Protein AF-A0A7I9XXF8-F1 (afdb_monomer)

Mean predicted aligned error: 7.82 Å

Foldseek 3Di:
DVLQVVLVVLPDVVCLVCVLVLLVVLLVLDDPVCNVVSVVVSVVCVVPVNVVSVVVSVLSNVLVCCVVAVALLQQNLVVLLVVLVVCCVTSCVQVDPPDVPRPGRDCSNVSNVVSVVSNVCQQVVHPPPRHVLVVVCVVDVVSCCRRHHPDPPDDD

Solvent-accessible surface area (backbone atoms only — not comparable to full-atom values): 8442 Å² total; per-residue (Å²): 111,69,48,48,54,52,19,57,49,37,70,34,68,67,45,46,69,40,52,64,60,46,35,53,55,36,50,71,59,49,59,76,88,51,43,70,62,46,49,52,53,48,62,71,35,65,88,45,47,58,59,53,34,51,50,51,22,51,53,33,41,52,48,25,50,23,73,74,47,33,44,44,44,46,54,46,24,54,48,45,20,53,50,24,44,51,42,22,65,42,60,38,41,67,24,48,62,85,48,97,86,63,81,65,60,50,70,32,54,54,46,23,53,51,23,51,50,52,44,52,35,46,60,70,62,57,78,65,89,83,31,46,37,57,62,47,38,75,77,35,76,72,51,37,75,42,35,42,48,91,67,70,99,68,87,133

pLDDT: mean 83.78, std 14.75, range [36.88, 96.44]

InterPro domains:
  IPR032808 DoxX family [PF07681] (43-91)

Secondary structure (DSSP, 8-state):
-HHHHHHHHHTSHHHHHHHHHHHHHHHHTS-GGGHHHHHHHHHHHTT-HHHHHHHHHHHHHHHHHHHHH--SHHHHHHHHHHHHHHHHHTTTGGG----TT-----HHHHHHHHHHHHHHHHHTTTTGGG-HHHHHHTT-TTTHHHHS-SS-S---

Sequence (156 aa):
MIWAIDAWLKWQPGFRATLLPSMLATAAGQPHWLMPWFDFWIRLQRPAPQLWAYFAAIVETMIAITLLLGVSRRVVYIGGACYSLMIWSTAEGFGGPYTPGSTDVGPSIIYVLVFCALLVLLEARLGDRLTLDATIGRRVLWWSRLAGPSGRYGAL

Organism: NCBI:txid84962

Radius of gyration: 18.17 Å; Cα contacts (8 Å, |Δi|>4): 165; chains: 1; bounding box: 46×35×48 Å

Structure (mmCIF, N/CA/C/O backbone):
data_AF-A0A7I9XXF8-F1
#
_entry.id   AF-A0A7I9XXF8-F1
#
loop_
_atom_site.group_PDB
_atom_site.id
_atom_site.type_symbol
_atom_site.label_atom_id
_atom_site.label_alt_id
_atom_site.label_comp_id
_atom_site.label_asym_id
_atom_site.label_entity_id
_atom_site.label_seq_id
_atom_site.pdbx_PDB_ins_code
_atom_site.Cartn_x
_atom_site.Cartn_y
_atom_site.Cartn_z
_atom_site.occupancy
_atom_site.B_iso_or_equiv
_atom_site.auth_seq_id
_atom_site.auth_comp_id
_atom_site.auth_asym_id
_atom_site.auth_atom_id
_atom_site.pdbx_PDB_model_num
ATOM 1 N N . MET A 1 1 ? 2.472 -3.122 14.366 1.00 74.88 1 MET A N 1
ATOM 2 C CA . MET A 1 1 ? 3.799 -2.480 14.208 1.00 74.88 1 MET A CA 1
ATOM 3 C C . MET A 1 1 ? 4.354 -2.597 12.791 1.00 74.88 1 MET A C 1
ATOM 5 O O . MET A 1 1 ? 4.846 -1.593 12.305 1.00 74.88 1 MET A O 1
ATOM 9 N N . ILE A 1 2 ? 4.230 -3.745 12.105 1.00 88.81 2 ILE A N 1
ATOM 10 C CA . ILE A 1 2 ? 4.744 -3.943 10.728 1.00 88.81 2 ILE A CA 1
ATOM 11 C C . ILE A 1 2 ? 4.300 -2.831 9.757 1.00 88.81 2 ILE A C 1
ATOM 13 O O . ILE A 1 2 ? 5.148 -2.200 9.143 1.00 88.81 2 ILE A O 1
ATOM 17 N N . TRP A 1 3 ? 3.007 -2.492 9.722 1.00 90.62 3 TRP A N 1
ATOM 18 C CA . TRP A 1 3 ? 2.483 -1.394 8.892 1.00 90.62 3 TRP A CA 1
ATOM 19 C C . TRP A 1 3 ? 3.097 -0.016 9.183 1.00 90.62 3 TRP A C 1
ATOM 21 O O . TRP A 1 3 ? 3.206 0.803 8.282 1.00 90.62 3 TRP A O 1
ATOM 31 N N . ALA A 1 4 ? 3.518 0.257 10.422 1.00 90.94 4 ALA A N 1
ATOM 32 C CA . ALA A 1 4 ? 4.167 1.528 10.751 1.00 90.94 4 ALA A CA 1
ATOM 33 C C . ALA A 1 4 ? 5.595 1.596 10.191 1.00 90.94 4 ALA A C 1
ATOM 35 O O . ALA A 1 4 ? 6.043 2.658 9.765 1.00 90.94 4 ALA A O 1
ATOM 36 N N . ILE A 1 5 ? 6.293 0.456 10.173 1.00 92.81 5 ILE A N 1
ATOM 37 C CA . ILE A 1 5 ? 7.615 0.334 9.553 1.00 92.81 5 ILE A CA 1
ATOM 38 C C . ILE A 1 5 ? 7.484 0.474 8.032 1.00 92.81 5 ILE A C 1
ATOM 40 O O . ILE A 1 5 ? 8.233 1.242 7.438 1.00 92.81 5 ILE A O 1
ATOM 44 N N . ASP A 1 6 ? 6.511 -0.205 7.418 1.00 91.44 6 ASP A N 1
ATOM 45 C CA . ASP A 1 6 ? 6.246 -0.107 5.974 1.00 91.44 6 ASP A CA 1
ATOM 46 C C . ASP A 1 6 ? 5.921 1.337 5.558 1.00 91.44 6 ASP A C 1
ATOM 48 O O . ASP A 1 6 ? 6.602 1.911 4.708 1.00 91.44 6 ASP A O 1
ATOM 52 N N . ALA A 1 7 ? 5.014 1.999 6.286 1.00 93.44 7 ALA A N 1
ATOM 53 C CA . ALA A 1 7 ? 4.691 3.405 6.063 1.00 93.44 7 ALA A CA 1
ATOM 54 C C . ALA A 1 7 ? 5.932 4.312 6.149 1.00 93.44 7 ALA A C 1
ATOM 56 O O . ALA A 1 7 ? 6.135 5.173 5.292 1.00 93.44 7 ALA A O 1
ATOM 57 N N . TRP A 1 8 ? 6.799 4.107 7.149 1.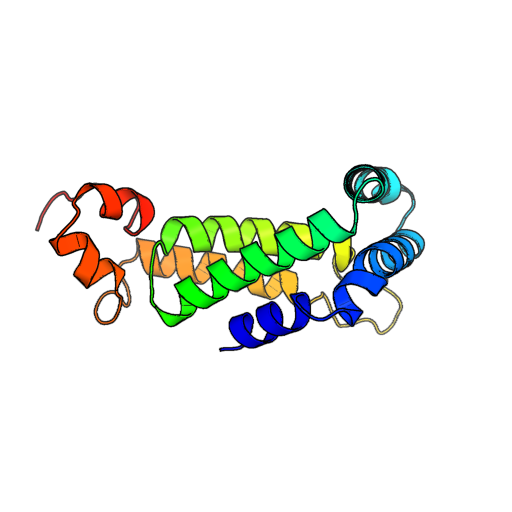00 95.00 8 TRP A N 1
ATOM 58 C CA . TRP A 1 8 ? 8.063 4.842 7.268 1.00 95.00 8 TRP A CA 1
ATOM 59 C C . TRP A 1 8 ? 8.980 4.639 6.053 1.00 95.00 8 TRP A C 1
ATOM 61 O O . TRP A 1 8 ? 9.612 5.595 5.592 1.00 95.00 8 TRP A O 1
ATOM 71 N N . LEU A 1 9 ? 9.038 3.421 5.505 1.00 94.00 9 LEU A N 1
ATOM 72 C CA . LEU A 1 9 ? 9.817 3.120 4.304 1.00 94.00 9 LEU A CA 1
ATOM 73 C C . LEU A 1 9 ? 9.276 3.853 3.067 1.00 94.00 9 LEU A C 1
ATOM 75 O O . LEU A 1 9 ? 10.076 4.319 2.255 1.00 94.00 9 LEU A O 1
ATOM 79 N N . LYS A 1 10 ? 7.957 4.055 2.942 1.00 93.75 10 LYS A N 1
ATOM 80 C CA . LYS A 1 10 ? 7.377 4.822 1.818 1.00 93.75 10 LYS A CA 1
ATOM 81 C C . LYS A 1 10 ? 7.765 6.294 1.811 1.00 93.75 10 LYS A C 1
ATOM 83 O O . LYS A 1 10 ? 7.882 6.891 0.741 1.00 93.75 10 LYS A O 1
ATOM 88 N N . TRP A 1 11 ? 8.016 6.880 2.980 1.00 95.50 11 TRP A N 1
ATOM 89 C CA . TRP A 1 11 ? 8.494 8.262 3.081 1.00 95.50 11 TRP A CA 1
ATOM 90 C C . TRP A 1 11 ? 9.954 8.425 2.625 1.00 95.50 11 TRP A C 1
ATOM 92 O O . TRP A 1 11 ? 10.397 9.540 2.319 1.00 95.50 11 TRP A O 1
ATOM 102 N N . GLN A 1 12 ? 10.713 7.331 2.508 1.00 95.94 12 GLN A N 1
ATOM 103 C CA . GLN A 1 12 ? 12.115 7.386 2.104 1.00 95.94 12 GLN A CA 1
ATOM 104 C C . GLN A 1 12 ? 12.276 7.815 0.635 1.00 95.94 12 GLN A C 1
ATOM 106 O O . GLN A 1 12 ? 11.441 7.506 -0.221 1.00 95.94 12 GLN A O 1
ATOM 111 N N . PRO A 1 13 ? 13.359 8.538 0.297 1.00 92.44 13 PRO A N 1
ATOM 112 C CA . PRO A 1 13 ? 13.639 8.930 -1.085 1.00 92.44 13 PRO A CA 1
ATOM 113 C C . PRO A 1 13 ? 13.884 7.719 -1.994 1.00 92.44 13 PRO A C 1
ATOM 115 O O . PRO A 1 13 ? 13.527 7.767 -3.168 1.00 92.44 13 PRO A O 1
ATOM 118 N N . GLY A 1 14 ? 14.420 6.620 -1.446 1.00 92.50 14 GLY A N 1
ATOM 119 C CA . GLY A 1 14 ? 14.649 5.377 -2.184 1.00 92.50 14 GLY A CA 1
ATOM 120 C C . GLY A 1 14 ? 13.369 4.823 -2.808 1.00 92.50 14 GLY A C 1
ATOM 121 O O . GLY A 1 14 ? 13.339 4.596 -4.010 1.00 92.50 14 GLY A O 1
ATOM 122 N N . PHE A 1 15 ? 12.288 4.707 -2.028 1.00 91.75 15 PHE A N 1
ATOM 123 C CA . PHE A 1 15 ? 10.993 4.241 -2.536 1.00 91.75 15 PHE A CA 1
ATOM 124 C C . PHE A 1 15 ? 10.441 5.151 -3.642 1.00 91.75 15 PHE A C 1
ATOM 126 O O . PHE A 1 15 ? 9.986 4.682 -4.682 1.00 91.75 15 PHE A O 1
ATOM 133 N N . ARG A 1 16 ? 10.532 6.473 -3.454 1.00 91.62 16 ARG A N 1
ATOM 134 C CA . ARG A 1 16 ? 10.065 7.462 -4.440 1.00 91.62 16 ARG A CA 1
ATOM 135 C C . ARG A 1 16 ? 10.823 7.375 -5.764 1.00 91.62 16 ARG A C 1
ATOM 137 O O . ARG A 1 16 ? 10.224 7.569 -6.818 1.00 91.62 16 ARG A O 1
ATOM 144 N N . 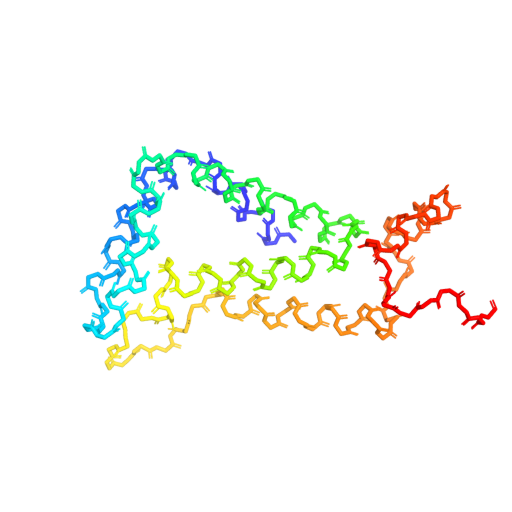ALA A 1 17 ? 12.123 7.092 -5.708 1.00 92.06 17 ALA A N 1
ATOM 145 C CA . ALA A 1 17 ? 12.955 6.927 -6.892 1.00 92.06 17 ALA A CA 1
ATOM 146 C C . ALA A 1 17 ? 12.687 5.598 -7.618 1.00 92.06 17 ALA A C 1
ATOM 148 O O . ALA A 1 17 ? 12.801 5.544 -8.841 1.00 92.06 17 ALA A O 1
ATOM 149 N N . THR A 1 18 ? 12.321 4.539 -6.889 1.00 92.94 18 THR A N 1
ATOM 150 C CA . THR A 1 18 ? 12.188 3.187 -7.450 1.00 92.94 18 THR A CA 1
ATOM 151 C C . THR A 1 18 ? 10.760 2.767 -7.774 1.00 92.94 18 THR A C 1
ATOM 153 O O . THR A 1 18 ? 10.607 1.827 -8.542 1.00 92.94 18 THR A O 1
ATOM 156 N N . LEU A 1 19 ? 9.719 3.461 -7.294 1.00 91.38 19 LEU A N 1
ATOM 157 C CA . LEU A 1 19 ? 8.317 3.068 -7.507 1.00 91.38 19 LEU A CA 1
ATOM 158 C C . LEU A 1 19 ? 7.992 2.762 -8.981 1.00 91.38 19 LEU A C 1
ATOM 160 O O . LEU A 1 19 ? 7.606 1.644 -9.315 1.00 91.38 19 LEU A O 1
ATOM 164 N N . LEU A 1 20 ? 8.172 3.742 -9.874 1.00 93.94 20 LEU A N 1
ATOM 165 C CA . LEU A 1 20 ? 7.849 3.575 -11.293 1.00 93.94 20 LEU A CA 1
ATOM 166 C C . LEU A 1 20 ? 8.809 2.604 -12.014 1.00 93.94 20 LEU A C 1
ATOM 168 O O . LEU A 1 20 ? 8.309 1.743 -12.741 1.00 93.94 20 LEU A O 1
ATOM 172 N N . PRO A 1 21 ? 10.146 2.673 -11.821 1.00 94.31 21 PRO A N 1
ATOM 173 C CA . PRO A 1 21 ? 11.062 1.664 -12.356 1.00 94.31 21 PRO A CA 1
ATOM 174 C C . PRO A 1 21 ? 10.705 0.228 -11.957 1.00 94.31 21 PRO A C 1
ATOM 176 O O . PRO A 1 21 ? 10.690 -0.649 -12.818 1.00 94.31 21 PRO A O 1
ATOM 179 N N . SER A 1 22 ? 10.358 -0.011 -10.689 1.00 91.19 22 SER A N 1
ATOM 180 C CA . SER A 1 22 ? 9.951 -1.332 -10.203 1.00 91.19 22 SER A CA 1
ATOM 181 C C . SER A 1 22 ? 8.663 -1.801 -10.872 1.00 91.19 22 SER A C 1
ATOM 183 O O . SER A 1 22 ? 8.607 -2.931 -11.337 1.00 91.19 22 SER A O 1
ATOM 185 N N . MET A 1 23 ? 7.653 -0.934 -11.014 1.00 91.94 23 MET A N 1
ATOM 186 C CA . MET A 1 23 ? 6.416 -1.294 -11.722 1.00 91.94 23 MET A CA 1
ATOM 187 C C . MET A 1 23 ? 6.651 -1.634 -13.200 1.00 91.94 23 MET A C 1
ATOM 189 O O . MET A 1 23 ? 6.029 -2.559 -13.720 1.00 91.94 23 MET A O 1
ATOM 193 N N . LEU A 1 24 ? 7.552 -0.916 -13.879 1.00 93.56 24 LEU A N 1
ATOM 194 C CA . LEU A 1 24 ? 7.934 -1.218 -15.263 1.00 93.56 24 LEU A CA 1
ATOM 195 C C . LEU A 1 24 ? 8.653 -2.568 -15.367 1.00 93.56 24 LEU A C 1
ATOM 197 O O . LEU A 1 24 ? 8.358 -3.347 -16.272 1.00 93.56 24 LEU A O 1
ATOM 201 N N . ALA A 1 25 ? 9.565 -2.853 -14.434 1.00 91.56 25 ALA A N 1
ATOM 202 C CA . ALA A 1 25 ? 10.267 -4.130 -14.368 1.00 91.56 25 ALA A CA 1
ATOM 203 C C . ALA A 1 25 ? 9.299 -5.294 -14.104 1.00 91.56 25 ALA A C 1
ATOM 205 O O . ALA A 1 25 ? 9.358 -6.302 -14.807 1.00 91.56 25 ALA A O 1
ATOM 206 N N . THR A 1 26 ? 8.361 -5.129 -13.164 1.00 90.31 26 THR A N 1
ATOM 207 C CA . THR A 1 26 ? 7.307 -6.114 -12.901 1.00 90.31 26 THR A CA 1
ATOM 208 C C . THR A 1 26 ? 6.475 -6.356 -14.156 1.00 90.31 26 THR A C 1
ATOM 210 O O . THR A 1 26 ? 6.296 -7.505 -14.541 1.00 90.31 26 THR A O 1
ATOM 213 N N . ALA A 1 27 ? 6.017 -5.301 -14.838 1.00 91.19 27 ALA A N 1
ATOM 214 C CA . ALA A 1 27 ? 5.200 -5.427 -16.046 1.00 91.19 27 ALA A CA 1
ATOM 215 C C . ALA A 1 27 ? 5.924 -6.150 -17.198 1.00 91.19 27 ALA A C 1
ATOM 217 O O . ALA A 1 27 ? 5.295 -6.907 -17.933 1.00 91.19 27 ALA A O 1
ATOM 218 N N . ALA A 1 28 ? 7.241 -5.965 -17.342 1.00 90.00 28 ALA A N 1
ATOM 219 C CA . ALA A 1 28 ? 8.033 -6.629 -18.379 1.00 90.00 28 ALA A CA 1
ATOM 220 C C . ALA A 1 28 ? 8.113 -8.158 -18.203 1.00 90.00 28 ALA A C 1
ATOM 222 O O . ALA A 1 28 ? 8.276 -8.878 -19.186 1.00 90.00 28 ALA A O 1
ATOM 223 N N . GLY A 1 29 ? 7.983 -8.658 -16.970 1.00 85.75 29 GLY A N 1
ATOM 224 C CA . GLY A 1 29 ? 7.978 -10.092 -16.662 1.00 85.75 29 GLY A CA 1
ATOM 225 C C . GLY A 1 29 ? 6.611 -10.770 -16.797 1.00 85.75 29 GLY A C 1
ATOM 226 O O . GLY A 1 29 ? 6.496 -11.956 -16.487 1.00 85.75 29 GLY A O 1
ATOM 227 N N . GLN A 1 30 ? 5.569 -10.041 -17.212 1.00 88.88 30 GLN A N 1
ATOM 228 C CA . GLN A 1 30 ? 4.190 -10.528 -17.194 1.00 88.88 30 GLN A CA 1
ATOM 229 C C . GLN A 1 30 ? 3.742 -11.084 -18.551 1.00 88.88 30 GLN A C 1
ATOM 231 O O . GLN A 1 30 ? 4.178 -10.616 -19.605 1.00 88.88 30 GLN A O 1
ATOM 236 N N . PRO A 1 31 ? 2.822 -12.064 -18.554 1.00 89.06 31 PRO A N 1
ATOM 237 C CA . PRO A 1 31 ? 2.175 -12.533 -19.770 1.00 89.06 31 PRO A CA 1
ATOM 238 C C . PRO A 1 31 ? 1.520 -11.402 -20.574 1.00 89.06 31 PRO A C 1
ATOM 240 O O . PRO A 1 31 ? 0.879 -10.511 -20.018 1.00 89.06 31 PRO A O 1
ATOM 243 N N . HIS A 1 32 ? 1.583 -11.500 -21.904 1.00 89.31 32 HIS A N 1
ATOM 244 C CA . HIS A 1 32 ? 1.058 -10.478 -22.819 1.00 89.31 32 HIS A CA 1
ATOM 245 C C . HIS A 1 32 ? -0.424 -10.137 -22.595 1.00 89.31 32 HIS A C 1
ATOM 247 O O . HIS A 1 32 ? -0.830 -8.993 -22.769 1.00 89.31 32 HIS A O 1
ATOM 253 N N . TRP A 1 33 ? -1.242 -11.102 -22.168 1.00 91.19 33 TRP A N 1
ATOM 254 C CA . TRP A 1 33 ? -2.666 -10.876 -21.906 1.00 91.19 33 TRP A CA 1
ATOM 255 C C . TRP A 1 33 ? -2.929 -9.984 -20.680 1.00 91.19 33 TRP A C 1
ATOM 257 O O . TRP A 1 33 ? -3.995 -9.378 -20.599 1.00 91.19 33 TRP A O 1
ATOM 267 N N . LEU A 1 34 ? -1.967 -9.854 -19.757 1.00 92.06 34 LEU A N 1
ATOM 268 C CA . LEU A 1 34 ? -2.046 -8.932 -18.620 1.00 92.06 34 LEU A CA 1
ATOM 269 C C . LEU A 1 34 ? -1.527 -7.527 -18.947 1.00 92.06 34 LEU A C 1
ATOM 271 O O . LEU A 1 34 ? -1.820 -6.593 -18.200 1.00 92.06 34 LEU A O 1
ATOM 275 N N . MET A 1 35 ? -0.796 -7.339 -20.052 1.00 92.31 35 MET A N 1
ATOM 276 C CA . MET A 1 35 ? -0.205 -6.041 -20.406 1.00 92.31 35 MET A CA 1
ATOM 277 C C . MET A 1 35 ? -1.202 -4.873 -20.369 1.00 92.31 35 MET A C 1
ATOM 279 O O . MET A 1 35 ? -0.839 -3.854 -19.789 1.00 92.31 35 MET A O 1
ATOM 283 N N . PRO A 1 36 ? -2.454 -4.980 -20.872 1.00 95.69 36 PRO A N 1
ATOM 284 C CA . PRO A 1 36 ? -3.404 -3.865 -20.813 1.00 95.69 36 PRO A CA 1
ATOM 285 C C . PRO A 1 36 ? -3.678 -3.353 -19.391 1.00 95.69 36 PRO A C 1
ATOM 287 O O . PRO A 1 36 ? -3.856 -2.152 -19.190 1.00 95.69 36 PRO A O 1
ATOM 290 N N . TRP A 1 37 ? -3.686 -4.250 -18.399 1.00 95.25 37 TRP A N 1
ATOM 291 C CA . TRP A 1 37 ? -3.886 -3.901 -16.993 1.00 95.25 37 TRP A CA 1
ATOM 292 C C . TRP A 1 37 ? -2.695 -3.122 -16.427 1.00 95.25 37 TRP A C 1
ATOM 294 O O . TRP A 1 37 ? -2.872 -2.047 -15.855 1.00 95.25 37 TRP A O 1
ATOM 304 N N . PHE A 1 38 ? -1.473 -3.619 -16.633 1.00 94.56 38 PHE A N 1
ATOM 305 C CA . PHE A 1 38 ? -0.260 -2.924 -16.191 1.00 94.56 38 PHE A CA 1
ATOM 306 C C . PHE A 1 38 ? -0.080 -1.585 -16.910 1.00 94.56 38 PHE A C 1
ATOM 308 O O . PHE A 1 38 ? 0.230 -0.581 -16.270 1.00 94.56 38 PHE A O 1
ATOM 315 N N . ASP A 1 39 ? -0.343 -1.543 -18.216 1.00 95.50 39 ASP A N 1
ATOM 316 C CA . ASP A 1 39 ? -0.281 -0.329 -19.023 1.00 95.50 39 ASP A CA 1
ATOM 317 C C . ASP A 1 39 ? -1.216 0.757 -18.499 1.00 95.50 39 ASP A C 1
ATOM 319 O O . ASP A 1 39 ? -0.818 1.921 -18.432 1.00 95.50 39 ASP A O 1
ATOM 323 N N . PHE A 1 40 ? -2.443 0.397 -18.116 1.00 96.25 40 PHE A N 1
ATOM 324 C CA . PHE A 1 40 ? -3.392 1.334 -17.524 1.00 96.25 40 PHE A CA 1
ATOM 325 C C . PHE A 1 40 ? -2.804 2.002 -16.273 1.00 96.25 40 PHE A C 1
ATOM 327 O O . PHE A 1 40 ? -2.736 3.233 -16.200 1.00 96.25 40 PHE A O 1
ATOM 334 N N . TRP A 1 41 ? -2.306 1.207 -15.324 1.00 95.38 41 TRP A N 1
ATOM 335 C CA . TRP A 1 41 ? -1.745 1.724 -14.074 1.00 95.38 41 TRP A CA 1
ATOM 336 C C . TRP A 1 41 ? -0.452 2.509 -14.284 1.00 95.38 41 TRP A C 1
ATOM 338 O O . TRP A 1 41 ? -0.271 3.571 -13.687 1.00 95.38 41 TRP A O 1
ATOM 348 N N . ILE A 1 42 ? 0.426 2.046 -15.172 1.00 95.62 42 ILE A N 1
ATOM 349 C CA . ILE A 1 42 ? 1.659 2.757 -15.518 1.00 95.62 42 ILE A CA 1
ATOM 350 C C . ILE A 1 42 ? 1.329 4.105 -16.164 1.00 95.62 42 ILE A C 1
ATOM 352 O O . ILE A 1 42 ? 1.920 5.113 -15.785 1.00 95.62 42 ILE A O 1
ATOM 356 N N . ARG A 1 43 ? 0.383 4.166 -17.110 1.00 96.44 43 ARG A N 1
ATOM 357 C CA . ARG A 1 43 ? -0.030 5.427 -17.756 1.00 96.44 43 ARG A CA 1
ATOM 358 C C . ARG A 1 43 ? -0.676 6.393 -16.770 1.00 96.44 43 ARG A C 1
ATOM 360 O O . ARG A 1 43 ? -0.443 7.591 -16.884 1.00 96.44 43 ARG A O 1
ATOM 367 N N . LEU A 1 44 ? -1.434 5.883 -15.801 1.00 95.62 44 LEU A N 1
ATOM 368 C CA . LEU A 1 44 ? -2.024 6.688 -14.734 1.00 95.62 44 LEU A CA 1
ATOM 369 C C . LEU A 1 44 ? -0.950 7.312 -13.824 1.00 95.62 44 LEU A C 1
ATOM 371 O O . LEU A 1 44 ? -1.071 8.471 -13.426 1.00 95.62 44 LEU A O 1
ATOM 375 N N . GLN A 1 45 ? 0.115 6.564 -13.515 1.00 94.12 45 GLN A N 1
ATOM 376 C CA . GLN A 1 45 ? 1.144 7.003 -12.567 1.00 94.12 45 GLN A CA 1
ATOM 377 C C . GLN A 1 45 ? 2.290 7.804 -13.190 1.00 94.12 45 GLN A C 1
ATOM 379 O O . GLN A 1 45 ? 2.844 8.700 -12.549 1.00 94.12 45 GLN A O 1
ATOM 384 N N . ARG A 1 46 ? 2.627 7.518 -14.450 1.00 93.56 46 ARG A N 1
ATOM 385 C CA . ARG A 1 46 ? 3.766 8.099 -15.176 1.00 93.56 46 ARG A CA 1
ATOM 38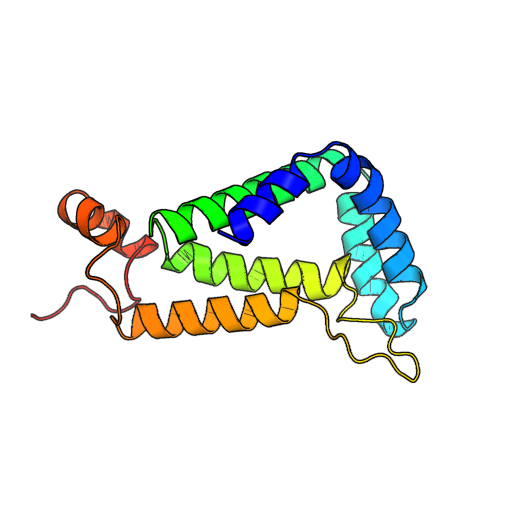6 C C . ARG A 1 46 ? 3.813 9.637 -15.197 1.00 93.56 46 ARG A C 1
ATOM 388 O O . ARG A 1 46 ? 4.926 10.148 -15.100 1.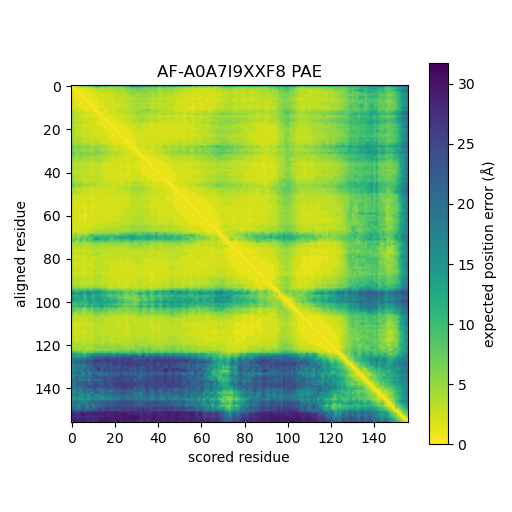00 93.56 46 ARG A O 1
ATOM 395 N N . PRO A 1 47 ? 2.701 10.393 -15.304 1.00 96.12 47 PRO A N 1
ATOM 396 C CA . PRO A 1 47 ? 2.760 11.857 -15.318 1.00 96.12 47 PRO A CA 1
ATOM 397 C C . PRO A 1 47 ? 3.277 12.467 -14.009 1.00 96.12 47 PRO A C 1
ATOM 399 O O . PRO A 1 47 ? 3.855 13.549 -14.025 1.00 96.12 47 PRO A O 1
ATOM 402 N N . ALA A 1 48 ? 3.066 11.790 -12.876 1.00 94.00 48 ALA A N 1
ATOM 403 C CA . ALA A 1 48 ? 3.417 12.303 -11.555 1.00 94.00 48 ALA A CA 1
ATOM 404 C C . ALA A 1 48 ? 3.755 11.164 -10.568 1.00 94.00 48 ALA A C 1
ATOM 406 O O . ALA A 1 48 ? 3.062 10.995 -9.564 1.00 94.00 48 ALA A O 1
ATOM 407 N N . PRO A 1 49 ? 4.825 10.379 -10.789 1.00 92.44 49 PRO A N 1
ATOM 408 C CA . PRO A 1 49 ? 5.126 9.198 -9.971 1.00 92.44 49 PRO A CA 1
ATOM 409 C C . PRO A 1 49 ? 5.380 9.545 -8.498 1.00 92.44 49 PRO A C 1
ATOM 411 O O . PRO A 1 49 ? 5.040 8.772 -7.606 1.00 92.44 49 PRO A O 1
ATOM 414 N N . GLN A 1 50 ? 5.915 10.740 -8.221 1.00 92.94 50 GLN A N 1
ATOM 415 C CA . GLN A 1 50 ? 6.115 11.208 -6.849 1.00 92.94 50 GLN A CA 1
ATOM 416 C C . GLN A 1 50 ? 4.794 11.444 -6.110 1.00 92.94 50 GLN A C 1
ATOM 418 O O . GLN A 1 50 ? 4.708 11.135 -4.925 1.00 92.94 50 GLN A O 1
ATOM 423 N N . LEU A 1 51 ? 3.760 11.946 -6.798 1.00 94.12 51 LEU A N 1
ATOM 424 C CA . LEU A 1 51 ? 2.433 12.129 -6.207 1.00 94.12 51 LEU A CA 1
ATOM 425 C C . LEU A 1 51 ? 1.870 10.784 -5.736 1.00 94.12 51 LEU A C 1
ATOM 427 O O . LEU A 1 51 ? 1.390 10.682 -4.611 1.00 94.12 51 LEU A O 1
ATOM 431 N N . TRP A 1 52 ? 1.995 9.746 -6.564 1.00 93.56 52 TRP A N 1
ATOM 432 C CA . TRP A 1 52 ? 1.543 8.394 -6.234 1.00 93.56 52 TRP A CA 1
ATOM 433 C C . TRP A 1 52 ? 2.359 7.753 -5.111 1.00 93.56 52 TRP A C 1
ATOM 435 O O . TRP A 1 52 ? 1.789 7.087 -4.250 1.00 93.56 52 TRP A O 1
ATOM 445 N 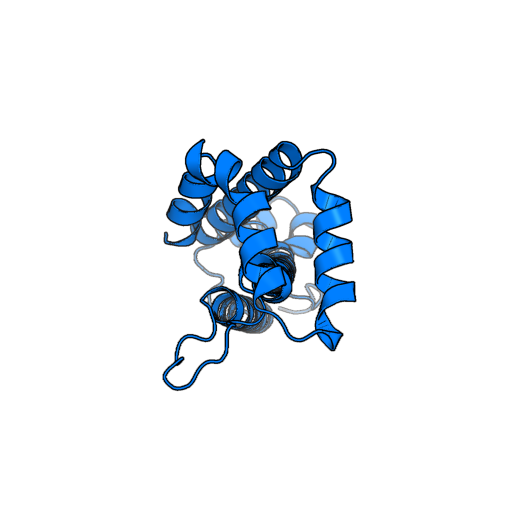N . ALA A 1 53 ? 3.666 8.019 -5.050 1.00 94.31 53 ALA A N 1
ATOM 446 C CA . ALA A 1 53 ? 4.499 7.572 -3.938 1.00 94.31 53 ALA A CA 1
ATOM 447 C C . ALA A 1 53 ? 4.094 8.227 -2.604 1.00 94.31 53 ALA A C 1
ATOM 449 O O . ALA A 1 53 ? 4.003 7.538 -1.589 1.00 94.31 53 ALA A O 1
ATOM 450 N N . TYR A 1 54 ? 3.795 9.532 -2.595 1.00 95.12 54 TYR A N 1
ATOM 451 C CA . TYR A 1 54 ? 3.266 10.199 -1.400 1.00 95.12 54 TYR A CA 1
ATOM 452 C C . TYR A 1 54 ? 1.864 9.716 -1.043 1.00 95.12 54 TYR A C 1
ATOM 454 O O . TYR A 1 54 ? 1.570 9.529 0.134 1.00 95.12 54 TYR A O 1
ATOM 462 N N . PHE A 1 55 ? 1.008 9.482 -2.038 1.00 94.38 55 PHE A N 1
ATOM 463 C CA . PHE A 1 55 ? -0.318 8.919 -1.812 1.00 94.38 55 PHE A CA 1
ATOM 464 C C . PHE A 1 55 ? -0.229 7.554 -1.117 1.00 94.38 55 PHE A C 1
ATOM 466 O O . PHE A 1 55 ? -0.875 7.356 -0.091 1.00 94.38 55 PHE A O 1
ATOM 473 N N . ALA A 1 56 ? 0.639 6.662 -1.606 1.00 94.19 56 ALA A N 1
ATOM 474 C CA . ALA A 1 56 ? 0.930 5.384 -0.961 1.00 94.19 56 ALA A CA 1
ATOM 475 C C . ALA A 1 56 ? 1.413 5.576 0.488 1.00 94.19 56 ALA A C 1
ATOM 477 O O . ALA A 1 56 ? 0.862 4.974 1.406 1.00 94.19 56 ALA A O 1
ATOM 478 N N . ALA A 1 57 ? 2.370 6.483 0.718 1.00 95.38 57 ALA A N 1
ATOM 479 C CA . ALA A 1 57 ? 2.884 6.767 2.059 1.00 95.38 57 ALA A CA 1
ATOM 480 C C . ALA A 1 57 ? 1.790 7.258 3.027 1.00 95.38 57 ALA A C 1
ATOM 482 O O . ALA A 1 57 ? 1.739 6.829 4.182 1.00 95.38 57 ALA A O 1
ATOM 483 N N . ILE A 1 58 ? 0.887 8.127 2.563 1.00 95.56 58 ILE A N 1
ATOM 484 C CA . ILE A 1 58 ? -0.241 8.638 3.355 1.00 95.56 58 ILE A CA 1
ATOM 485 C C . ILE A 1 58 ? -1.214 7.507 3.693 1.00 95.56 58 ILE A C 1
ATOM 487 O O . ILE A 1 58 ? -1.573 7.351 4.861 1.00 95.56 58 ILE A O 1
ATOM 491 N N . VAL A 1 59 ? -1.609 6.699 2.705 1.00 94.56 59 VAL A N 1
ATOM 492 C CA . VAL A 1 59 ? -2.535 5.574 2.906 1.00 94.56 59 VAL A CA 1
ATOM 493 C C . VAL A 1 59 ? -1.965 4.571 3.910 1.00 94.56 59 VAL A C 1
ATOM 495 O O . VAL A 1 59 ? -2.652 4.198 4.861 1.00 94.56 59 VAL A O 1
ATOM 498 N N . GLU A 1 60 ? -0.696 4.190 3.773 1.00 95.44 60 GLU A N 1
ATOM 499 C CA . GLU A 1 60 ? -0.045 3.250 4.695 1.00 95.44 60 GLU A CA 1
ATOM 500 C C . GLU A 1 60 ? 0.105 3.828 6.105 1.00 95.44 60 GLU A C 1
ATOM 502 O O . GLU A 1 60 ? -0.087 3.118 7.093 1.00 95.44 60 GLU A O 1
ATOM 507 N N . THR A 1 61 ? 0.351 5.136 6.218 1.00 94.56 61 THR A N 1
ATOM 508 C CA . THR A 1 61 ? 0.376 5.834 7.512 1.00 94.56 61 THR A CA 1
ATOM 509 C C . THR A 1 61 ? -1.001 5.802 8.180 1.00 94.56 61 THR A C 1
ATOM 511 O O . THR A 1 61 ? -1.097 5.510 9.372 1.00 94.56 61 THR A O 1
ATOM 514 N N . MET A 1 62 ? -2.081 6.045 7.429 1.00 92.88 62 MET A N 1
ATOM 515 C CA . MET A 1 62 ? -3.450 5.960 7.954 1.00 92.88 62 MET A CA 1
ATOM 516 C C . MET A 1 62 ? -3.780 4.545 8.434 1.00 92.88 62 MET A C 1
ATOM 518 O O . MET A 1 62 ? -4.308 4.378 9.534 1.00 92.88 62 MET A O 1
ATOM 522 N N . ILE A 1 63 ? -3.411 3.527 7.653 1.00 93.31 63 ILE A N 1
ATOM 523 C CA . ILE A 1 63 ? -3.580 2.122 8.034 1.00 93.31 63 ILE A CA 1
ATOM 524 C C . ILE A 1 63 ? -2.806 1.813 9.322 1.00 93.31 63 ILE A C 1
ATOM 526 O O . ILE A 1 63 ? -3.366 1.230 10.253 1.00 93.31 63 ILE A O 1
ATOM 530 N N . ALA A 1 64 ? -1.544 2.239 9.415 1.00 93.31 64 ALA A N 1
ATOM 531 C CA . ALA A 1 64 ? -0.720 2.039 10.601 1.00 93.31 64 ALA A CA 1
ATOM 532 C C . ALA A 1 64 ? -1.339 2.689 11.848 1.00 93.31 64 ALA A C 1
ATOM 534 O O . ALA A 1 64 ? -1.436 2.040 12.891 1.00 93.31 64 ALA A O 1
ATOM 535 N N . ILE A 1 65 ? -1.806 3.936 11.735 1.00 89.75 65 ILE A N 1
ATOM 536 C CA . ILE A 1 65 ? -2.477 4.657 12.823 1.00 89.75 65 ILE A CA 1
ATOM 537 C C . ILE A 1 65 ? -3.734 3.905 13.260 1.00 89.75 65 ILE A C 1
ATOM 539 O O . ILE A 1 65 ? -3.911 3.658 14.450 1.00 89.75 65 ILE A O 1
ATOM 543 N N . THR A 1 66 ? -4.584 3.479 12.326 1.00 88.25 66 THR A N 1
ATOM 544 C CA . THR A 1 66 ? -5.800 2.729 12.660 1.00 88.25 66 THR A CA 1
ATOM 545 C C . THR A 1 66 ? -5.503 1.389 13.314 1.00 88.25 66 THR A C 1
ATOM 547 O O . THR A 1 66 ? -6.194 1.024 14.260 1.00 88.25 66 THR A O 1
ATOM 550 N N . LEU A 1 67 ? -4.483 0.656 12.868 1.00 87.50 67 LEU A N 1
ATOM 551 C CA . LEU A 1 67 ? -4.118 -0.621 13.483 1.00 87.50 67 LEU A CA 1
ATOM 552 C C . LEU A 1 67 ? -3.509 -0.454 14.882 1.00 87.50 67 LEU A C 1
ATOM 554 O O . LEU A 1 67 ? -3.670 -1.342 15.714 1.00 87.50 67 LEU A O 1
ATOM 558 N N . LEU A 1 68 ? -2.821 0.661 15.152 1.00 86.44 68 LEU A N 1
ATOM 559 C CA . LEU A 1 68 ? -2.237 0.951 16.466 1.00 86.44 68 LEU A CA 1
ATOM 560 C C . LEU A 1 68 ? -3.260 1.517 17.455 1.00 86.44 68 LEU A C 1
ATOM 562 O O . LEU A 1 68 ? -3.261 1.142 18.623 1.00 86.44 68 LEU A O 1
ATOM 566 N N . LEU A 1 69 ? -4.110 2.432 16.994 1.00 82.56 69 LEU A N 1
ATOM 567 C CA . LEU A 1 69 ? -5.043 3.185 17.833 1.00 82.56 69 LEU A CA 1
ATOM 568 C C . LEU A 1 69 ? -6.451 2.570 17.856 1.00 82.56 69 LEU A C 1
ATOM 570 O O . LEU A 1 69 ? -7.232 2.829 18.770 1.00 82.56 69 LEU A O 1
ATOM 574 N N . GLY A 1 70 ? -6.797 1.750 16.864 1.00 78.50 70 GLY A N 1
ATOM 575 C CA . GLY A 1 70 ? -8.141 1.204 16.697 1.00 78.50 70 GLY A CA 1
ATOM 576 C C . GLY A 1 70 ? -9.163 2.295 16.383 1.00 78.50 70 GLY A C 1
ATOM 577 O O . GLY A 1 70 ? -10.161 2.387 17.091 1.00 78.50 70 GLY A O 1
ATOM 578 N N . VAL A 1 71 ? -8.874 3.133 15.377 1.00 78.75 71 VAL A N 1
ATOM 579 C CA . VAL A 1 71 ? -9.702 4.280 14.951 1.00 78.75 71 VAL A CA 1
ATOM 580 C C . VAL A 1 71 ? -10.201 4.085 13.517 1.00 78.75 71 VAL A C 1
ATOM 582 O O . VAL A 1 71 ? -9.390 3.821 12.633 1.00 78.75 71 VAL A O 1
ATOM 585 N N . SER A 1 72 ? -11.501 4.265 13.257 1.00 80.88 72 SER A N 1
ATOM 586 C CA . SER A 1 72 ? -12.115 4.123 11.916 1.00 80.88 72 SER A CA 1
ATOM 587 C C . SER A 1 72 ? -11.916 2.730 11.301 1.00 80.88 72 SER A C 1
ATOM 589 O O . SER A 1 72 ? -11.721 2.581 10.090 1.00 80.88 72 SER A O 1
ATOM 591 N N . ARG A 1 73 ? -11.946 1.693 12.148 1.00 82.19 73 ARG A N 1
ATOM 592 C CA . ARG A 1 73 ? -11.532 0.326 11.799 1.00 82.19 73 ARG A CA 1
ATOM 593 C C . ARG A 1 73 ? -12.246 -0.242 10.578 1.00 82.19 73 ARG A C 1
ATOM 595 O O . ARG A 1 73 ? -11.577 -0.744 9.684 1.00 82.19 73 ARG A O 1
ATOM 602 N N . ARG A 1 74 ? -13.571 -0.107 10.476 1.00 84.75 74 ARG A N 1
ATOM 603 C CA . ARG A 1 74 ? -14.331 -0.680 9.352 1.00 84.75 74 ARG A CA 1
ATOM 604 C C . ARG A 1 74 ? -13.889 -0.128 7.998 1.00 84.75 74 ARG A C 1
ATOM 606 O O . ARG A 1 74 ? -13.579 -0.902 7.095 1.00 84.75 74 ARG A O 1
ATOM 613 N N . VAL A 1 75 ? -13.836 1.198 7.864 1.00 87.19 75 VAL A N 1
ATOM 614 C CA . VAL A 1 75 ? -13.424 1.857 6.613 1.00 87.19 75 VAL A CA 1
ATOM 615 C C . VAL A 1 75 ? -11.996 1.476 6.248 1.00 87.19 75 VAL A C 1
ATOM 617 O O . VAL A 1 75 ? -11.720 1.182 5.089 1.00 87.19 75 VAL A O 1
ATOM 620 N N . VAL A 1 76 ? -11.099 1.435 7.230 1.00 90.12 76 VAL A N 1
ATOM 621 C CA . VAL A 1 76 ? -9.689 1.127 6.983 1.00 90.12 76 VAL A CA 1
ATOM 622 C C . VAL A 1 76 ? -9.451 -0.355 6.722 1.00 90.12 76 VAL A C 1
ATOM 624 O O . VAL A 1 76 ? -8.554 -0.673 5.958 1.00 90.12 76 VAL A O 1
ATOM 627 N N . TYR A 1 77 ? -10.251 -1.272 7.264 1.00 92.06 77 TYR A N 1
ATOM 628 C CA . TYR A 1 77 ? -10.145 -2.690 6.912 1.00 92.06 77 TYR A CA 1
ATOM 629 C C . TYR A 1 77 ? -10.606 -2.938 5.478 1.00 92.06 77 TYR A C 1
ATOM 631 O O . TYR A 1 77 ? -9.906 -3.602 4.721 1.00 92.06 77 TYR A O 1
ATOM 639 N N . ILE A 1 78 ? -11.728 -2.342 5.062 1.00 92.50 78 ILE A N 1
ATOM 640 C CA . ILE A 1 78 ? -12.190 -2.434 3.668 1.00 92.50 78 ILE A CA 1
ATOM 641 C C . ILE A 1 78 ? -11.180 -1.757 2.732 1.00 92.50 78 ILE A C 1
ATOM 643 O O . ILE A 1 78 ? -10.728 -2.359 1.761 1.00 92.50 78 ILE A O 1
ATOM 647 N N . GLY A 1 79 ? -10.788 -0.522 3.049 1.00 93.44 79 GLY A N 1
ATOM 648 C CA . GLY A 1 79 ? -9.821 0.239 2.264 1.00 93.44 79 GLY A CA 1
ATOM 649 C C . GLY A 1 79 ? -8.454 -0.437 2.202 1.00 93.44 79 GLY A C 1
ATOM 650 O O . GLY A 1 79 ? -7.866 -0.508 1.130 1.00 93.44 79 GLY A O 1
ATOM 651 N N . GLY A 1 80 ? -7.983 -0.991 3.318 1.00 94.06 80 GLY A N 1
ATOM 652 C CA . GLY A 1 80 ? -6.742 -1.753 3.419 1.00 94.06 80 GLY A CA 1
ATOM 653 C C . GLY A 1 80 ? -6.777 -3.016 2.568 1.00 94.06 80 GLY A C 1
ATOM 654 O O . GLY A 1 80 ? -5.845 -3.245 1.807 1.00 94.06 80 GLY A O 1
ATOM 655 N N . ALA A 1 81 ? -7.875 -3.780 2.596 1.00 95.75 81 ALA A N 1
ATOM 656 C CA . ALA A 1 81 ? -8.049 -4.937 1.719 1.00 95.75 81 ALA A CA 1
ATOM 657 C C . ALA A 1 81 ? -8.003 -4.538 0.233 1.00 95.75 81 ALA A C 1
ATOM 659 O O . ALA A 1 81 ? -7.270 -5.146 -0.546 1.00 95.75 81 ALA A O 1
ATOM 660 N N . CYS A 1 82 ? -8.727 -3.488 -0.168 1.00 96.38 82 CYS A N 1
ATOM 661 C CA . CYS A 1 82 ? -8.702 -2.993 -1.547 1.00 96.38 82 CYS A CA 1
ATOM 662 C C . CYS A 1 82 ? -7.316 -2.471 -1.957 1.00 96.38 82 CYS A C 1
ATOM 664 O O . CYS A 1 82 ? -6.850 -2.759 -3.057 1.00 96.38 82 CYS A O 1
ATOM 666 N N . TYR A 1 83 ? -6.648 -1.723 -1.078 1.00 95.25 83 TYR A N 1
ATOM 667 C CA . TYR A 1 83 ? -5.321 -1.161 -1.320 1.00 95.25 83 TYR A CA 1
ATOM 668 C C . TYR A 1 83 ? -4.259 -2.258 -1.449 1.00 95.25 83 TYR A C 1
ATOM 670 O O . TYR A 1 83 ? -3.496 -2.259 -2.412 1.00 95.25 83 TYR A O 1
ATOM 678 N N . SER A 1 84 ? -4.256 -3.243 -0.548 1.00 96.06 84 SER A N 1
ATOM 679 C CA . SER A 1 84 ? -3.366 -4.402 -0.635 1.00 96.06 84 SER A CA 1
ATOM 680 C C . SER A 1 84 ? -3.620 -5.222 -1.902 1.00 96.06 84 SER A C 1
ATOM 682 O O . SER A 1 84 ? -2.670 -5.626 -2.566 1.00 96.06 84 SER A O 1
ATOM 684 N N . LEU A 1 85 ? -4.880 -5.405 -2.311 1.00 96.06 85 LEU A N 1
ATOM 685 C CA . LEU A 1 85 ? -5.202 -6.090 -3.567 1.00 96.06 85 LEU A CA 1
ATOM 686 C C . LEU A 1 85 ? -4.700 -5.307 -4.791 1.00 96.06 85 LEU A C 1
ATOM 688 O O . LEU A 1 85 ? -4.197 -5.889 -5.755 1.00 96.06 85 LEU A O 1
ATOM 692 N N . MET A 1 86 ? -4.801 -3.978 -4.748 1.00 94.88 86 MET A N 1
ATOM 693 C CA . MET A 1 86 ? -4.271 -3.101 -5.788 1.00 94.88 86 MET A CA 1
ATOM 694 C C . MET A 1 86 ? -2.744 -3.203 -5.880 1.00 94.88 86 MET A C 1
ATOM 696 O O . MET A 1 86 ? -2.229 -3.360 -6.983 1.00 94.88 86 MET A O 1
ATOM 700 N N . ILE A 1 87 ? -2.014 -3.187 -4.756 1.00 94.12 87 ILE A N 1
ATOM 701 C CA . ILE A 1 87 ? -0.554 -3.403 -4.747 1.00 94.12 87 ILE A CA 1
ATOM 702 C C . ILE A 1 87 ? -0.214 -4.776 -5.328 1.00 94.12 87 ILE A C 1
ATOM 704 O O . ILE A 1 87 ? 0.625 -4.868 -6.226 1.00 94.12 87 ILE A O 1
ATOM 708 N N . TRP A 1 88 ? -0.894 -5.824 -4.859 1.00 95.25 88 TRP A N 1
ATOM 709 C CA . TRP A 1 88 ? -0.639 -7.192 -5.295 1.00 95.25 88 TRP A CA 1
ATOM 710 C C . TRP A 1 88 ? -0.819 -7.355 -6.811 1.00 95.25 88 TRP A C 1
ATOM 712 O O . TRP A 1 88 ? 0.048 -7.885 -7.497 1.00 95.25 88 TRP A O 1
ATOM 722 N N . SER A 1 89 ? -1.911 -6.821 -7.361 1.00 93.69 89 SER A N 1
ATOM 723 C CA . SER A 1 89 ? -2.217 -6.885 -8.798 1.00 93.69 89 SER A CA 1
ATOM 724 C C . SER A 1 89 ? -1.383 -5.942 -9.676 1.00 93.69 89 SER A C 1
ATOM 726 O O . SER A 1 89 ? -1.507 -5.995 -10.899 1.00 93.69 89 SER A O 1
ATOM 728 N N . THR A 1 90 ? -0.560 -5.062 -9.093 1.00 93.00 90 THR A N 1
ATOM 729 C CA . THR A 1 90 ? 0.232 -4.070 -9.839 1.00 93.00 90 THR A CA 1
ATOM 730 C C . THR A 1 90 ? 1.718 -4.153 -9.499 1.00 93.00 90 THR A C 1
ATOM 732 O O . THR A 1 90 ? 2.475 -4.758 -10.246 1.00 93.00 90 THR A O 1
ATOM 735 N N . ALA A 1 91 ? 2.166 -3.585 -8.381 1.00 90.75 91 ALA A N 1
ATOM 736 C CA . ALA A 1 91 ? 3.580 -3.550 -8.014 1.00 90.75 91 ALA A CA 1
ATOM 737 C C . ALA A 1 91 ? 4.185 -4.955 -7.827 1.00 90.75 91 ALA A C 1
ATOM 739 O O . ALA A 1 91 ? 5.327 -5.172 -8.229 1.00 90.75 91 ALA A O 1
ATOM 740 N N . GLU A 1 92 ? 3.417 -5.905 -7.281 1.00 91.25 92 GLU A N 1
ATOM 741 C CA . GLU A 1 92 ? 3.859 -7.299 -7.075 1.00 91.25 92 GLU A CA 1
ATOM 742 C C . GLU A 1 92 ? 3.488 -8.233 -8.235 1.00 91.25 92 GLU A C 1
ATOM 744 O O . GLU A 1 92 ? 3.857 -9.404 -8.234 1.00 91.25 92 GLU A O 1
ATOM 749 N N . GLY A 1 93 ? 2.740 -7.745 -9.227 1.00 90.44 93 GLY A N 1
ATOM 750 C CA . GLY A 1 93 ? 2.413 -8.495 -10.435 1.00 90.44 93 GLY A CA 1
ATOM 751 C C . GLY A 1 93 ? 1.780 -9.865 -10.186 1.00 90.44 93 GLY A C 1
ATOM 752 O O . GLY A 1 93 ? 2.194 -10.854 -10.789 1.00 90.44 93 GLY A O 1
ATOM 753 N N . PHE A 1 94 ? 0.805 -9.927 -9.278 1.00 89.94 94 PHE A N 1
ATOM 754 C CA . PHE A 1 94 ? 0.129 -11.148 -8.830 1.00 89.94 94 PHE A CA 1
ATOM 755 C C . PHE A 1 94 ? 1.048 -12.156 -8.100 1.00 89.94 94 PHE A C 1
ATOM 757 O O . PHE A 1 94 ? 0.664 -13.304 -7.884 1.00 89.94 94 PHE A O 1
ATOM 764 N N . GLY A 1 95 ? 2.253 -11.750 -7.689 1.00 83.38 95 GLY A N 1
ATOM 765 C CA . GLY A 1 95 ? 3.284 -12.646 -7.149 1.00 83.38 95 GLY A CA 1
ATOM 766 C C . GLY A 1 95 ? 4.205 -13.238 -8.221 1.00 83.38 95 GLY A C 1
ATOM 767 O O . GLY A 1 95 ? 4.940 -14.182 -7.954 1.00 83.38 95 GLY A O 1
ATOM 768 N N . GLY A 1 96 ? 4.143 -12.726 -9.455 1.00 78.06 96 GLY A N 1
ATOM 769 C CA . GLY A 1 96 ? 5.018 -13.135 -10.550 1.00 78.06 96 GLY A CA 1
ATOM 770 C C . GLY A 1 96 ? 6.409 -12.475 -10.514 1.00 78.06 96 GLY A C 1
ATOM 771 O O . GLY A 1 96 ? 6.608 -11.482 -9.813 1.00 78.06 96 GLY A O 1
ATOM 772 N N . PRO A 1 97 ? 7.368 -12.974 -11.321 1.00 70.88 97 PRO A N 1
ATOM 773 C CA . PRO A 1 97 ? 7.196 -13.996 -12.357 1.00 70.88 97 PRO A CA 1
ATOM 774 C C . PRO A 1 97 ? 7.156 -15.433 -11.799 1.00 70.88 97 PRO A C 1
ATOM 776 O O . PRO A 1 97 ? 7.995 -15.842 -10.996 1.00 70.88 97 PRO A O 1
ATOM 779 N N . TYR A 1 98 ? 6.183 -16.224 -12.267 1.00 73.19 98 TYR A N 1
ATOM 780 C CA . TYR A 1 98 ? 6.014 -17.634 -11.891 1.00 73.19 98 TYR A CA 1
ATOM 781 C C . TYR A 1 98 ? 6.984 -18.525 -12.677 1.00 73.19 98 TYR A C 1
ATOM 783 O O . TYR A 1 98 ? 6.609 -19.198 -13.638 1.00 73.19 98 TYR A O 1
ATOM 791 N N . THR A 1 99 ? 8.261 -18.484 -12.314 1.00 75.19 99 THR A N 1
ATOM 792 C CA . THR A 1 99 ? 9.283 -19.373 -12.869 1.00 75.19 99 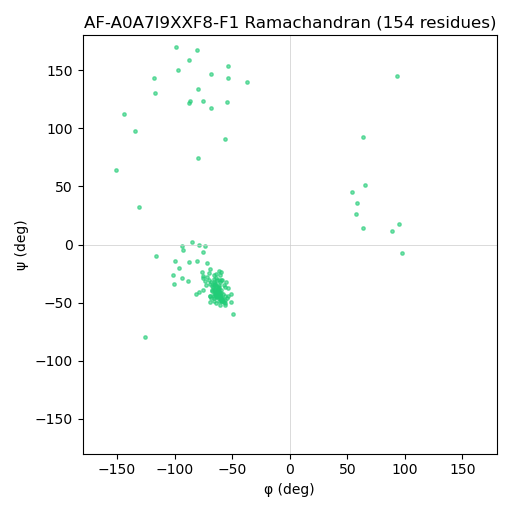THR A CA 1
ATOM 793 C C . THR A 1 99 ? 9.355 -20.677 -12.063 1.00 75.19 99 THR A C 1
ATOM 795 O O . THR A 1 99 ? 8.896 -20.731 -10.918 1.00 75.19 99 THR A O 1
ATOM 798 N N . PRO A 1 100 ? 9.900 -21.771 -12.633 1.00 77.31 100 PRO A N 1
ATOM 799 C CA . PRO A 1 100 ? 10.119 -22.999 -11.875 1.00 77.31 100 PRO A CA 1
ATOM 800 C C . PRO A 1 100 ? 10.950 -22.720 -10.615 1.00 77.31 100 PRO A C 1
ATOM 802 O O . PRO A 1 100 ? 12.060 -22.201 -10.706 1.00 77.31 100 PRO A O 1
ATOM 805 N N . GLY A 1 101 ? 10.403 -23.058 -9.446 1.00 78.62 101 GLY A N 1
ATOM 806 C CA . GLY A 1 101 ? 11.012 -22.770 -8.143 1.00 78.62 101 GLY A CA 1
ATOM 807 C C . GLY A 1 101 ? 10.481 -21.516 -7.437 1.00 78.62 101 GLY A C 1
ATOM 808 O O . GLY A 1 101 ? 10.802 -21.326 -6.267 1.00 78.62 101 GLY A O 1
ATOM 809 N N . SER A 1 102 ? 9.638 -20.699 -8.079 1.00 77.31 102 SER A N 1
ATOM 810 C CA . SER A 1 102 ? 8.939 -19.596 -7.407 1.00 77.31 102 SER A CA 1
ATOM 811 C C . SER A 1 102 ? 7.896 -20.133 -6.423 1.00 77.31 102 SER A C 1
ATOM 813 O O . SER A 1 102 ? 6.937 -20.794 -6.820 1.00 77.31 102 SER A O 1
ATOM 815 N N . THR A 1 103 ? 8.073 -19.829 -5.137 1.00 80.12 103 THR A N 1
ATOM 816 C CA . THR A 1 103 ? 7.131 -20.190 -4.059 1.00 80.12 103 THR A CA 1
ATOM 817 C C . THR A 1 103 ? 6.506 -18.979 -3.372 1.00 80.12 103 THR A C 1
ATOM 819 O O . THR A 1 103 ? 5.600 -19.144 -2.559 1.00 80.12 103 THR A O 1
ATOM 822 N N . ASP A 1 104 ? 7.004 -17.775 -3.652 1.00 83.81 104 ASP A N 1
ATOM 823 C CA . ASP A 1 104 ? 6.494 -16.537 -3.070 1.00 83.81 104 ASP A CA 1
ATOM 824 C C . ASP A 1 104 ? 5.339 -15.990 -3.919 1.00 83.81 104 ASP A C 1
ATOM 826 O O . ASP A 1 104 ? 5.498 -15.741 -5.110 1.00 83.81 104 ASP A O 1
ATOM 830 N N . VAL A 1 105 ? 4.169 -15.831 -3.301 1.00 85.38 105 VAL A N 1
ATOM 831 C CA . VAL A 1 105 ? 2.952 -15.280 -3.926 1.00 85.38 105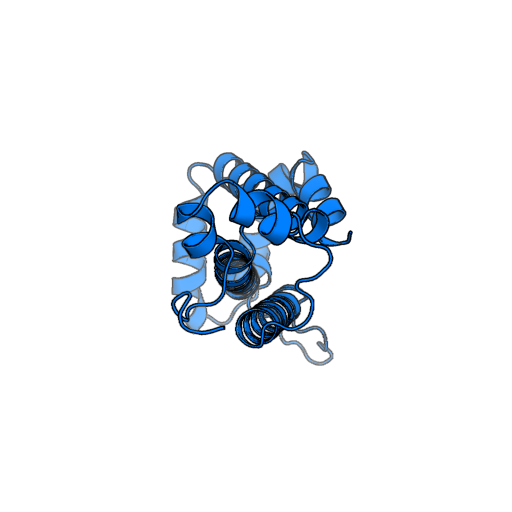 VAL A CA 1
ATOM 832 C C . VAL A 1 105 ? 2.806 -13.771 -3.705 1.00 85.38 105 VAL A C 1
ATOM 834 O O . VAL A 1 105 ? 1.848 -13.169 -4.193 1.00 85.38 105 VAL A O 1
ATOM 837 N N . GLY A 1 106 ? 3.741 -13.166 -2.974 1.00 87.81 106 GLY A N 1
ATOM 838 C CA . GLY A 1 106 ? 3.734 -11.764 -2.589 1.00 87.81 106 GLY A CA 1
ATOM 839 C C . GLY A 1 106 ? 3.087 -11.532 -1.217 1.00 87.81 106 GLY A C 1
ATOM 840 O O . GLY A 1 106 ? 2.118 -12.202 -0.844 1.00 87.81 106 GLY A O 1
ATOM 841 N N . PRO A 1 107 ? 3.587 -10.569 -0.426 1.00 91.25 107 PRO A N 1
ATOM 842 C CA . PRO A 1 107 ? 3.044 -10.280 0.896 1.00 91.25 107 PRO A CA 1
ATOM 843 C C . PRO A 1 107 ? 1.675 -9.589 0.839 1.00 91.25 107 PRO A C 1
ATOM 845 O O . PRO A 1 107 ? 0.870 -9.748 1.762 1.00 91.25 107 PRO A O 1
ATOM 848 N N . SER A 1 108 ? 1.361 -8.839 -0.223 1.00 92.06 108 SER A N 1
ATOM 849 C CA . SER A 1 108 ? 0.150 -8.015 -0.237 1.00 92.06 108 SER A CA 1
ATOM 850 C C . SER A 1 108 ? -1.140 -8.834 -0.281 1.00 92.06 108 SER A C 1
ATOM 852 O O . SER A 1 108 ? -2.117 -8.441 0.357 1.00 92.06 108 SER A O 1
ATOM 854 N N . ILE A 1 109 ? -1.157 -10.009 -0.923 1.00 94.38 109 ILE A N 1
ATOM 855 C CA . ILE A 1 109 ? -2.337 -10.894 -0.889 1.00 94.38 109 ILE A CA 1
ATOM 856 C C . ILE A 1 109 ? -2.617 -11.424 0.523 1.00 94.38 109 ILE A C 1
ATOM 858 O O . ILE A 1 109 ? -3.775 -11.551 0.924 1.00 94.38 109 ILE A O 1
ATOM 862 N N . ILE A 1 110 ? -1.572 -11.651 1.324 1.00 94.00 110 ILE A N 1
ATOM 863 C CA . ILE A 1 110 ? -1.713 -12.050 2.728 1.00 94.00 110 ILE A CA 1
ATOM 864 C C . ILE A 1 110 ? -2.383 -10.918 3.512 1.00 94.00 110 ILE A C 1
ATOM 866 O O . ILE A 1 110 ? -3.294 -11.169 4.301 1.00 94.00 110 ILE A O 1
ATOM 870 N N . TYR A 1 111 ? -2.006 -9.662 3.258 1.00 93.94 111 TYR A N 1
ATOM 871 C CA . TYR A 1 111 ? -2.650 -8.517 3.902 1.00 93.94 111 TYR A CA 1
ATOM 872 C C . TYR A 1 111 ? -4.123 -8.355 3.521 1.00 93.94 111 TYR A C 1
ATOM 874 O O . TYR A 1 111 ? -4.917 -8.006 4.394 1.00 93.94 111 TYR A O 1
ATOM 882 N N . VAL A 1 112 ? -4.523 -8.685 2.286 1.00 96.06 112 VAL A N 1
ATOM 883 C CA . VAL A 1 112 ? -5.950 -8.748 1.909 1.00 96.06 112 VAL A CA 1
ATOM 884 C C . VAL A 1 112 ? -6.701 -9.704 2.836 1.00 96.06 112 VAL A C 1
ATOM 886 O O . VAL A 1 112 ? -7.718 -9.329 3.420 1.00 96.06 112 VAL A O 1
ATOM 889 N N . LEU A 1 113 ? -6.178 -10.920 3.026 1.00 95.69 113 LEU A N 1
ATOM 890 C CA . LEU A 1 113 ? -6.796 -11.924 3.896 1.00 95.69 113 LEU A CA 1
ATOM 891 C C . LEU A 1 113 ? -6.835 -11.471 5.358 1.00 95.69 113 LEU A C 1
ATOM 893 O O . LEU A 1 113 ? -7.856 -11.645 6.023 1.00 95.69 113 LEU A O 1
ATOM 897 N N . VAL A 1 114 ? -5.762 -10.844 5.848 1.00 95.00 114 VAL A N 1
ATOM 898 C CA . VAL A 1 114 ? -5.704 -10.292 7.209 1.00 95.00 114 VAL A CA 1
ATOM 899 C C . VAL A 1 114 ? -6.758 -9.202 7.401 1.00 95.00 114 VAL A C 1
ATOM 901 O O . VAL A 1 114 ? -7.480 -9.236 8.395 1.00 95.00 114 VAL A O 1
ATOM 904 N N . PHE A 1 115 ? -6.908 -8.264 6.464 1.00 94.88 115 PHE A N 1
ATOM 905 C CA . PHE A 1 115 ? -7.939 -7.229 6.565 1.00 94.88 115 PHE A CA 1
ATOM 906 C C . PHE A 1 115 ? -9.356 -7.792 6.478 1.00 94.88 115 PHE A C 1
ATOM 908 O O . PHE A 1 115 ? -10.219 -7.364 7.244 1.00 94.88 115 PHE A O 1
ATOM 915 N N . CYS A 1 116 ? -9.598 -8.783 5.617 1.00 94.25 116 CYS A N 1
ATOM 916 C CA . CYS A 1 116 ? -10.873 -9.497 5.575 1.00 94.25 116 CYS A CA 1
ATOM 917 C C . CYS A 1 116 ? -11.169 -10.195 6.910 1.00 94.25 116 CYS A C 1
ATOM 919 O O . CYS A 1 116 ? -12.277 -10.075 7.430 1.00 94.25 116 CYS A O 1
ATOM 921 N N . ALA A 1 117 ? -10.182 -10.867 7.508 1.00 92.75 117 ALA A N 1
ATOM 922 C CA . ALA A 1 117 ? -10.332 -11.499 8.817 1.00 92.75 117 ALA A CA 1
ATOM 923 C C . ALA A 1 117 ? -10.615 -10.467 9.921 1.00 92.75 117 ALA A C 1
ATOM 925 O O . ALA A 1 117 ? -11.527 -10.663 10.722 1.00 92.75 117 ALA A O 1
ATOM 926 N N . LEU A 1 118 ? -9.898 -9.338 9.935 1.00 90.38 118 LEU A N 1
ATOM 927 C CA . LEU A 1 118 ? -10.148 -8.234 10.869 1.00 90.38 118 LEU A CA 1
ATOM 928 C C . LEU A 1 118 ? -11.551 -7.636 10.696 1.00 90.38 118 LEU A C 1
ATOM 930 O O . LEU A 1 118 ? -12.200 -7.314 11.690 1.00 90.38 118 LEU A O 1
ATOM 934 N N . LEU A 1 119 ? -12.043 -7.529 9.460 1.00 88.75 119 LEU A N 1
ATOM 935 C CA . LEU A 1 119 ? -13.402 -7.075 9.171 1.00 88.75 119 LEU A CA 1
ATOM 936 C C . LEU A 1 119 ? -14.453 -8.066 9.689 1.00 88.75 119 LEU A C 1
ATOM 938 O O . LEU A 1 119 ? -15.411 -7.646 10.329 1.00 88.75 119 LEU A O 1
ATOM 942 N N . VAL A 1 120 ? -14.255 -9.371 9.482 1.00 89.00 120 VAL A N 1
ATOM 943 C CA . VAL A 1 120 ? -15.143 -10.412 10.027 1.00 89.00 120 VAL A CA 1
ATOM 944 C C . VAL A 1 120 ? -15.156 -10.377 11.557 1.00 89.00 120 VAL A C 1
ATOM 946 O O . VAL A 1 120 ? -16.227 -10.416 12.157 1.00 89.00 120 VAL A O 1
ATOM 949 N N . LEU A 1 121 ? -13.990 -10.252 12.199 1.00 87.25 121 LEU A N 1
ATOM 950 C CA . LEU A 1 121 ? -13.885 -10.143 13.659 1.00 87.25 121 LEU A CA 1
ATOM 951 C C . LEU A 1 121 ? -14.589 -8.890 14.197 1.00 87.25 121 LEU A C 1
ATOM 953 O O . LEU A 1 121 ? -15.277 -8.965 15.218 1.00 87.25 121 LEU A O 1
ATOM 957 N N . LEU A 1 122 ? -14.455 -7.762 13.493 1.00 84.62 122 LEU A N 1
ATOM 958 C CA . LEU A 1 122 ? -15.146 -6.517 13.821 1.00 84.62 122 LEU A CA 1
ATOM 959 C C . LEU A 1 122 ? -16.668 -6.689 13.746 1.00 84.62 122 LEU A C 1
ATOM 961 O O . LEU A 1 122 ? -17.367 -6.329 14.691 1.00 84.62 122 LEU A O 1
ATOM 965 N N . GLU A 1 123 ? -17.186 -7.272 12.664 1.00 82.62 123 GLU A N 1
ATOM 966 C CA . GLU A 1 123 ? -18.626 -7.519 12.494 1.00 82.62 123 GLU A CA 1
ATOM 967 C C . GLU A 1 123 ? -19.158 -8.545 13.514 1.00 82.62 123 GLU A C 1
ATOM 969 O O . GLU A 1 123 ? -20.271 -8.397 14.018 1.00 82.62 123 GLU A O 1
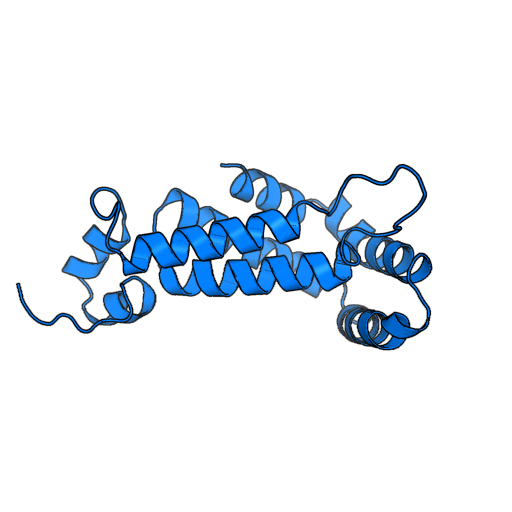ATOM 974 N N . ALA A 1 124 ? -18.334 -9.522 13.912 1.00 83.62 124 ALA A N 1
ATOM 975 C CA . ALA A 1 124 ? -18.626 -10.469 14.990 1.00 83.62 124 ALA A CA 1
ATOM 976 C C . ALA A 1 124 ? -18.532 -9.857 16.406 1.00 83.62 124 ALA A C 1
ATOM 978 O O . ALA A 1 124 ? -18.789 -10.551 17.390 1.00 83.62 124 ALA A O 1
ATOM 979 N N . ARG A 1 125 ? -18.173 -8.568 16.530 1.00 74.50 125 ARG A N 1
ATOM 980 C CA . ARG A 1 125 ? -17.986 -7.835 17.800 1.00 74.50 125 ARG A CA 1
ATOM 981 C C . ARG A 1 125 ? -16.949 -8.468 18.740 1.00 74.50 125 ARG A C 1
ATOM 983 O O . ARG A 1 125 ? -17.001 -8.287 19.959 1.00 74.50 125 ARG A O 1
ATOM 990 N N . LEU A 1 126 ? -15.983 -9.196 18.185 1.00 64.38 126 LEU A N 1
ATOM 991 C CA . LEU A 1 126 ? -14.890 -9.806 18.938 1.00 64.38 126 LEU A CA 1
ATOM 992 C C . LEU A 1 126 ? -13.740 -8.792 19.080 1.00 64.38 126 LEU A C 1
ATOM 994 O O . LEU A 1 126 ? -13.225 -8.285 18.089 1.00 64.38 126 LEU A O 1
ATOM 998 N N . GLY A 1 127 ? -13.321 -8.495 20.318 1.00 61.75 127 GLY A N 1
ATOM 999 C CA . GLY A 1 127 ? -12.145 -7.646 20.592 1.00 61.75 127 GLY A CA 1
ATOM 1000 C C . GLY A 1 127 ? -12.411 -6.153 20.845 1.00 61.75 127 GLY A C 1
ATOM 1001 O O . GLY A 1 127 ? -11.484 -5.350 20.807 1.00 61.75 127 GLY A O 1
ATOM 1002 N N . ASP A 1 128 ? -13.647 -5.754 21.155 1.00 61.62 128 ASP A N 1
ATOM 1003 C CA . ASP A 1 128 ? -14.036 -4.332 21.216 1.00 61.62 128 ASP A CA 1
ATOM 1004 C C . ASP A 1 128 ? -13.613 -3.572 22.498 1.00 61.62 128 ASP A C 1
ATOM 1006 O O . ASP A 1 128 ? -13.863 -2.378 22.644 1.00 61.62 128 ASP A O 1
ATOM 1010 N N . ARG A 1 129 ? -12.951 -4.243 23.452 1.00 53.00 129 ARG A N 1
ATOM 1011 C CA . ARG A 1 129 ? -12.703 -3.700 24.805 1.00 53.00 129 ARG A CA 1
ATOM 1012 C C . ARG A 1 129 ? -11.525 -2.717 24.921 1.00 53.00 129 ARG A C 1
ATOM 1014 O O . ARG A 1 129 ? -11.434 -2.043 25.941 1.00 53.00 129 ARG A O 1
ATOM 1021 N N . LEU A 1 130 ? -10.637 -2.626 23.926 1.00 55.16 130 LEU A N 1
ATOM 1022 C CA . LEU A 1 130 ? -9.368 -1.869 24.012 1.00 55.16 130 LEU A CA 1
ATOM 1023 C C . LEU A 1 130 ? -9.130 -0.920 22.826 1.00 55.16 130 LEU A C 1
ATOM 1025 O O . LEU A 1 130 ? -7.996 -0.717 22.403 1.00 55.16 130 LEU A O 1
ATOM 1029 N N . THR A 1 131 ? -10.186 -0.356 22.246 1.00 59.44 131 THR A N 1
ATOM 1030 C CA . THR A 1 131 ? -10.066 0.456 21.024 1.00 59.44 131 THR A CA 1
ATOM 1031 C C . THR A 1 131 ? -10.514 1.889 21.248 1.00 59.44 131 THR A C 1
ATOM 1033 O O . THR A 1 131 ? -11.481 2.137 21.971 1.00 59.44 131 THR A O 1
ATOM 1036 N N . LEU A 1 132 ? -9.829 2.850 20.618 1.00 57.16 132 LEU A N 1
ATOM 1037 C CA . LEU A 1 132 ? -10.225 4.258 20.708 1.00 57.16 132 LEU A CA 1
ATOM 1038 C C . LEU A 1 132 ? -11.596 4.512 20.075 1.00 57.16 132 LEU A C 1
ATOM 1040 O O . LEU A 1 132 ? -12.301 5.416 20.514 1.00 57.16 132 LEU A O 1
ATOM 1044 N N . ASP A 1 133 ? -12.025 3.678 19.127 1.00 57.38 133 ASP A N 1
ATOM 1045 C CA . ASP A 1 133 ? -13.396 3.669 18.613 1.00 57.38 133 ASP A CA 1
ATOM 1046 C C . ASP A 1 133 ? -14.451 3.474 19.721 1.00 57.38 133 ASP A C 1
ATOM 1048 O O . ASP A 1 133 ? -15.496 4.125 19.677 1.00 57.38 133 ASP A O 1
ATOM 1052 N N . ALA A 1 134 ? -14.183 2.659 20.751 1.00 57.81 134 ALA A N 1
ATOM 1053 C CA . ALA A 1 134 ? -15.099 2.484 21.883 1.00 57.81 134 ALA A CA 1
ATOM 1054 C C . ALA A 1 134 ? -15.181 3.745 22.766 1.00 57.81 134 ALA A C 1
ATOM 1056 O O . ALA A 1 134 ? -16.242 4.074 23.305 1.00 57.81 134 ALA A O 1
ATOM 1057 N N . THR A 1 135 ? -14.077 4.484 22.896 1.00 59.50 135 THR A N 1
ATOM 1058 C CA . THR A 1 135 ? -14.002 5.728 23.678 1.00 59.50 135 THR A CA 1
ATOM 1059 C C . THR A 1 135 ? -14.590 6.921 22.919 1.00 59.50 135 THR A C 1
ATOM 1061 O O . THR A 1 135 ? -15.310 7.729 23.505 1.00 59.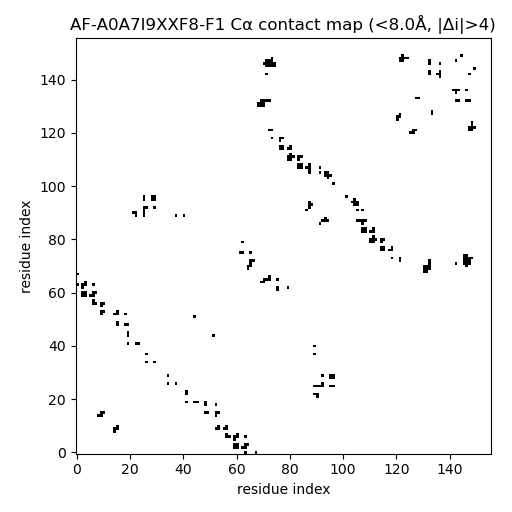50 135 THR A O 1
ATOM 1064 N N . ILE A 1 136 ? -14.330 7.019 21.611 1.00 57.91 136 ILE A N 1
ATOM 1065 C CA . ILE A 1 136 ? -14.831 8.084 20.726 1.00 57.91 136 ILE A CA 1
ATOM 1066 C C . ILE A 1 136 ? -16.312 7.861 20.396 1.00 57.91 136 ILE A C 1
ATOM 1068 O O . ILE A 1 136 ? -17.091 8.814 20.429 1.00 57.91 136 ILE A O 1
ATOM 1072 N N . GLY A 1 137 ? -16.742 6.613 20.180 1.00 56.84 137 GLY A N 1
ATOM 1073 C CA . GLY A 1 137 ? -18.142 6.256 19.924 1.00 56.84 137 GLY A CA 1
ATOM 1074 C C . GLY A 1 137 ? -19.096 6.632 21.065 1.00 56.84 137 GLY A C 1
ATOM 1075 O O . GLY A 1 137 ? -20.259 6.934 20.810 1.00 56.84 137 GLY A O 1
ATOM 1076 N N . ARG A 1 138 ? -18.603 6.721 22.311 1.00 58.09 138 ARG A N 1
ATOM 1077 C CA . ARG A 1 138 ? -19.376 7.252 23.452 1.00 58.09 138 ARG A CA 1
ATOM 1078 C C . ARG A 1 138 ? -19.623 8.761 23.379 1.00 58.09 138 ARG A C 1
ATOM 1080 O O . ARG A 1 138 ? -20.573 9.236 23.991 1.00 58.09 138 ARG A O 1
ATOM 1087 N N . ARG A 1 139 ? -18.775 9.519 22.674 1.00 59.69 139 ARG A N 1
ATOM 1088 C CA . ARG A 1 139 ? -18.891 10.983 22.541 1.00 59.69 139 ARG A CA 1
ATOM 1089 C C . ARG A 1 139 ? -19.497 11.423 21.209 1.00 59.69 139 ARG A C 1
ATOM 1091 O O . ARG A 1 139 ? -20.083 12.498 21.152 1.00 59.69 139 ARG A O 1
ATOM 1098 N N . VAL A 1 140 ? -19.362 10.624 20.147 1.00 61.72 140 VAL A N 1
ATOM 1099 C CA . VAL A 1 140 ? -19.737 11.017 18.781 1.00 61.72 140 VAL A CA 1
ATOM 1100 C C . VAL A 1 140 ? -20.536 9.905 18.088 1.00 61.72 140 VAL A C 1
ATOM 1102 O O . VAL A 1 140 ? -19.982 8.975 17.509 1.00 61.72 140 VAL A O 1
ATOM 1105 N N . LEU A 1 141 ? -21.868 10.029 18.102 1.00 56.00 141 LEU A N 1
ATOM 1106 C CA . LEU A 1 141 ? -22.811 9.019 17.592 1.00 56.00 141 LEU A CA 1
ATOM 1107 C C . LEU A 1 141 ? -22.654 8.693 16.094 1.00 56.00 141 LEU A C 1
ATOM 1109 O O . LEU A 1 141 ? -22.881 7.551 15.700 1.00 56.00 141 LEU A O 1
ATOM 1113 N N . TRP A 1 142 ? -22.247 9.645 15.246 1.00 64.38 142 TRP A N 1
ATOM 1114 C CA . TRP A 1 142 ? -22.041 9.388 13.809 1.00 64.38 142 TRP A CA 1
ATOM 1115 C C . TRP A 1 142 ? -20.742 8.627 13.512 1.00 64.38 142 TRP A C 1
ATOM 1117 O O . TRP A 1 142 ? -20.671 7.920 12.506 1.00 64.38 142 TRP A O 1
ATOM 1127 N N . TRP A 1 143 ? -19.754 8.704 14.414 1.00 62.50 143 TRP A N 1
ATOM 1128 C CA . TRP A 1 143 ? -18.478 7.989 14.308 1.00 62.50 143 TRP A CA 1
ATOM 1129 C C . TRP A 1 143 ? -18.683 6.477 14.252 1.00 62.50 143 TRP A C 1
ATOM 1131 O O . TRP A 1 143 ? -17.974 5.747 13.565 1.00 62.50 143 TRP A O 1
ATOM 1141 N N . SER A 1 144 ? -19.744 6.017 14.907 1.00 59.16 144 SER A N 1
ATOM 1142 C CA . SER A 1 144 ? -20.128 4.619 14.935 1.00 59.16 144 SER A CA 1
ATOM 1143 C C . SER A 1 144 ? -20.457 4.011 13.566 1.00 59.16 144 SER A C 1
ATOM 1145 O O . SER A 1 144 ? -20.305 2.807 13.391 1.00 59.16 144 SER A O 1
ATOM 1147 N N . ARG A 1 145 ? -20.831 4.821 12.562 1.00 62.78 145 ARG A N 1
ATOM 1148 C CA . ARG A 1 145 ? -21.049 4.338 11.186 1.00 62.78 145 ARG A CA 1
ATOM 1149 C C . ARG A 1 145 ? -19.744 4.060 10.436 1.00 62.78 145 ARG A C 1
ATOM 1151 O O . ARG A 1 145 ? -19.741 3.242 9.522 1.00 62.78 145 ARG A O 1
ATOM 1158 N N . LEU A 1 146 ? -18.660 4.744 10.807 1.00 61.84 146 LEU A N 1
ATOM 1159 C CA . LEU A 1 146 ? -17.329 4.597 10.203 1.00 61.84 146 LEU A CA 1
ATOM 1160 C C . LEU A 1 146 ? -16.454 3.591 10.964 1.00 61.84 146 LEU A C 1
ATOM 1162 O O . LEU A 1 146 ? -15.577 2.957 10.378 1.00 61.84 146 LEU A O 1
ATOM 1166 N N . ALA A 1 147 ? -16.700 3.451 12.265 1.00 61.56 147 ALA A N 1
ATOM 1167 C CA . ALA A 1 147 ? -15.925 2.623 13.179 1.00 61.56 147 ALA A CA 1
ATOM 1168 C C . ALA A 1 147 ? -16.574 1.269 13.503 1.00 61.56 147 ALA A C 1
ATOM 1170 O O . ALA A 1 147 ? -15.862 0.293 13.729 1.00 61.56 147 ALA A O 1
ATOM 1171 N N . GLY A 1 148 ? -17.908 1.215 13.561 1.00 62.22 148 GLY A N 1
ATOM 1172 C CA . GLY A 1 148 ? -18.656 0.091 14.118 1.00 62.22 148 GLY A CA 1
ATOM 1173 C C . GLY A 1 148 ? -19.201 -0.899 13.081 1.00 62.22 148 GLY A C 1
ATOM 1174 O O . GLY A 1 148 ? -19.184 -0.615 11.878 1.00 62.22 148 GLY A O 1
ATOM 1175 N N . PRO A 1 149 ? -19.709 -2.056 13.550 1.00 62.25 149 PRO A N 1
ATOM 1176 C CA . PRO A 1 149 ? -20.351 -3.068 12.715 1.00 62.25 149 PRO A CA 1
ATOM 1177 C C . PRO A 1 149 ? -21.483 -2.497 11.855 1.00 62.25 149 PRO A C 1
ATOM 1179 O O . PRO A 1 149 ? -22.152 -1.530 12.220 1.00 62.25 149 PRO A O 1
ATOM 1182 N N . SER A 1 150 ? -21.745 -3.141 10.724 1.00 57.53 150 SER A N 1
ATOM 1183 C CA . SER A 1 150 ? -22.811 -2.797 9.777 1.00 57.53 150 SER A CA 1
ATOM 1184 C C . SER A 1 150 ? -24.230 -2.829 10.364 1.00 57.53 150 SER A C 1
ATOM 1186 O O . SER A 1 150 ? -25.121 -2.136 9.863 1.00 57.53 150 SER A O 1
ATOM 1188 N N . GLY A 1 151 ? -24.443 -3.588 11.442 1.00 51.03 151 GLY A N 1
ATOM 1189 C CA . GLY A 1 151 ? -25.718 -3.675 12.148 1.00 51.03 151 GLY A CA 1
ATOM 1190 C C . GLY A 1 151 ? -25.998 -2.440 13.005 1.00 51.03 151 GLY A C 1
ATOM 1191 O O . GLY A 1 151 ? -25.216 -2.112 13.897 1.00 51.03 151 GLY A O 1
ATOM 1192 N N . ARG A 1 152 ? -27.149 -1.789 12.756 1.00 47.16 152 ARG A N 1
ATOM 1193 C CA . ARG A 1 152 ? -27.740 -0.726 13.594 1.00 47.16 152 ARG A CA 1
ATOM 1194 C C . ARG A 1 152 ? -27.514 -1.013 15.084 1.00 47.16 152 ARG A C 1
ATOM 1196 O O . ARG A 1 152 ? -27.706 -2.143 15.526 1.00 47.16 152 ARG A O 1
ATOM 1203 N N . TYR A 1 153 ? -27.203 0.029 15.856 1.00 48.22 153 TYR A N 1
ATOM 1204 C CA . TYR A 1 153 ? -27.397 0.035 17.309 1.00 48.22 153 TYR A CA 1
ATOM 1205 C C . TYR A 1 153 ? -28.868 -0.278 17.593 1.00 48.22 153 TYR A C 1
ATOM 1207 O O . TYR A 1 153 ? -29.721 0.604 17.568 1.00 48.22 153 TYR A O 1
ATOM 1215 N N . GLY A 1 154 ? -29.173 -1.556 17.755 1.00 43.59 154 GLY A N 1
ATOM 1216 C CA . GLY A 1 154 ? -30.498 -2.079 18.012 1.00 43.59 154 GLY A CA 1
ATOM 1217 C C . GLY A 1 154 ? -30.343 -3.252 18.958 1.00 43.59 154 GLY A C 1
ATOM 1218 O O . GLY A 1 154 ? -29.775 -4.268 18.572 1.00 43.59 154 GLY A O 1
ATOM 1219 N N . ALA A 1 155 ? -30.841 -3.044 20.176 1.00 40.34 155 ALA A N 1
ATOM 1220 C CA . ALA A 1 155 ? -30.957 -3.991 21.278 1.00 40.34 155 ALA A CA 1
ATOM 1221 C C . ALA A 1 155 ? -29.632 -4.538 21.835 1.00 40.34 155 ALA A C 1
ATOM 1223 O O . ALA A 1 155 ? -29.111 -5.546 21.366 1.00 40.34 155 ALA A O 1
ATOM 1224 N N . LEU A 1 156 ? -29.117 -3.870 22.869 1.00 36.88 156 LEU A N 1
ATOM 1225 C CA . LEU A 1 156 ? -29.156 -4.369 24.251 1.00 36.88 156 LEU A CA 1
ATOM 1226 C C . LEU A 1 156 ? -29.336 -3.167 25.184 1.00 36.88 156 LEU A C 1
ATOM 1228 O O . LEU A 1 156 ? -28.657 -2.145 24.933 1.00 36.88 156 LEU A O 1
#